Protein AF-A0A9Q1F924-F1 (afdb_monomer)

pLDDT: mean 79.44, std 12.9, range [40.09, 92.44]

Radius of gyration: 24.09 Å; Cα contacts (8 Å, |Δi|>4): 81; chains: 1; bounding box: 46×27×61 Å

Foldseek 3Di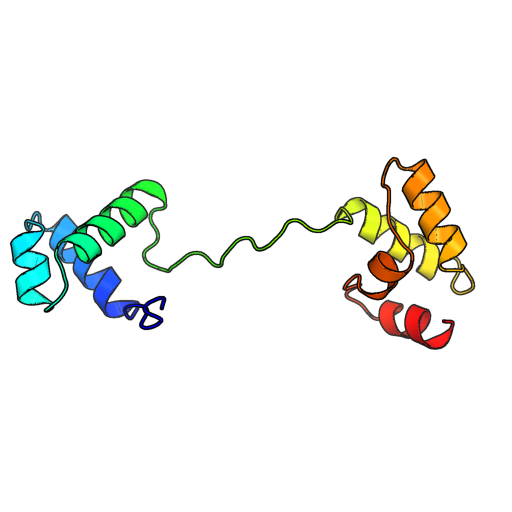:
DDDPDDDDLVLLVVLVVVVVVVDDLVVSCVVSVHDSVVSVVSVVCCVVPVDNDDDPDPDDDQLADPVLLVVVLVCCVVPLLDDLVNSQVVCVVVVRHDDSVSVVPDPNPDPSVCSNVVND

Sequence (120 aa):
MGKTNELSKDVRDKIVDLHKAGMGYKTIGKQLGEKETTVGAIIRKWKKHKMTINRPRSGAPRKISPRGVSMIMRKVKDQPRTTREELVNDLKAAGTTVTKKTIAKGSFTGAISCHIDIIM

Structure (mmCIF, N/CA/C/O backbone):
data_AF-A0A9Q1F924-F1
#
_entry.id   AF-A0A9Q1F924-F1
#
loop_
_atom_site.group_PDB
_atom_site.id
_atom_site.type_symbol
_atom_site.label_atom_id
_atom_site.label_alt_id
_atom_site.label_comp_id
_atom_site.label_asym_id
_atom_site.label_entity_id
_atom_site.label_seq_id
_atom_site.pdbx_PDB_ins_code
_atom_site.Cartn_x
_atom_site.Cartn_y
_atom_site.Cartn_z
_atom_site.occupancy
_atom_site.B_iso_or_equiv
_atom_site.auth_seq_id
_atom_site.auth_comp_id
_atom_site.auth_asym_id
_atom_site.auth_atom_id
_atom_site.pdbx_PDB_model_num
ATOM 1 N N . MET A 1 1 ? 12.600 0.476 17.502 1.00 40.09 1 MET A N 1
ATOM 2 C CA . MET A 1 1 ? 12.401 -0.986 17.397 1.00 40.09 1 MET A CA 1
ATOM 3 C C . MET A 1 1 ? 10.915 -1.245 17.175 1.00 40.09 1 MET A C 1
ATOM 5 O O . MET A 1 1 ? 10.114 -0.955 18.056 1.00 40.09 1 MET A O 1
ATOM 9 N N . GLY A 1 2 ? 10.518 -1.612 15.955 1.00 52.28 2 GLY A N 1
ATOM 10 C CA . GLY A 1 2 ? 9.107 -1.834 15.625 1.00 52.28 2 GLY A CA 1
ATOM 11 C C . GLY A 1 2 ? 8.631 -3.156 16.216 1.00 52.28 2 GLY A C 1
ATOM 12 O O . GLY A 1 2 ? 9.329 -4.156 16.095 1.00 52.28 2 GLY A O 1
ATOM 13 N N . LYS A 1 3 ? 7.464 -3.172 16.861 1.00 56.88 3 LYS A N 1
ATOM 14 C CA . LYS A 1 3 ? 6.849 -4.425 17.312 1.00 56.88 3 LYS A CA 1
ATOM 15 C C . LYS A 1 3 ? 6.453 -5.239 16.080 1.00 56.88 3 LYS A C 1
ATOM 17 O O . LYS A 1 3 ? 5.615 -4.797 15.300 1.00 56.88 3 LYS A O 1
ATOM 22 N N . THR A 1 4 ? 7.086 -6.391 15.906 1.00 53.22 4 THR A N 1
ATOM 23 C CA . THR A 1 4 ? 6.885 -7.327 14.787 1.00 53.22 4 THR A CA 1
ATOM 24 C C . THR A 1 4 ? 5.760 -8.326 15.031 1.00 53.22 4 THR A C 1
ATOM 26 O O . THR A 1 4 ? 5.411 -9.076 14.126 1.00 53.22 4 THR A O 1
ATOM 29 N N . ASN A 1 5 ? 5.169 -8.331 16.226 1.00 63.47 5 ASN A N 1
ATOM 30 C CA . ASN A 1 5 ? 4.123 -9.285 16.571 1.00 63.47 5 ASN A CA 1
ATOM 31 C C . ASN A 1 5 ? 2.787 -8.752 16.059 1.00 63.47 5 ASN A C 1
ATOM 33 O O . ASN A 1 5 ? 2.075 -8.013 16.741 1.00 63.47 5 ASN A O 1
ATOM 37 N N . GLU A 1 6 ? 2.495 -9.065 14.800 1.00 66.38 6 GLU A N 1
ATOM 38 C CA . GLU A 1 6 ? 1.175 -8.852 14.234 1.00 66.38 6 GLU A CA 1
ATOM 39 C C . GLU A 1 6 ? 0.158 -9.721 14.981 1.00 66.38 6 GLU A C 1
ATOM 41 O O . GLU A 1 6 ? 0.371 -10.915 15.176 1.00 66.38 6 GLU A O 1
ATOM 46 N N . LEU A 1 7 ? -0.968 -9.130 15.389 1.00 71.88 7 LEU A N 1
ATOM 47 C CA . LEU A 1 7 ? -2.068 -9.905 15.960 1.00 71.88 7 LEU A CA 1
ATOM 48 C C . LEU A 1 7 ? -2.604 -10.900 14.937 1.00 71.88 7 LEU A C 1
ATOM 50 O O . LEU A 1 7 ? -2.832 -10.503 13.784 1.00 71.88 7 LEU A O 1
ATOM 54 N N . SER A 1 8 ? -2.853 -12.133 15.397 1.00 79.31 8 SER A N 1
ATOM 55 C CA . SER A 1 8 ? -3.495 -13.189 14.610 1.00 79.31 8 SER A CA 1
ATOM 56 C C . SER A 1 8 ? -4.828 -12.706 1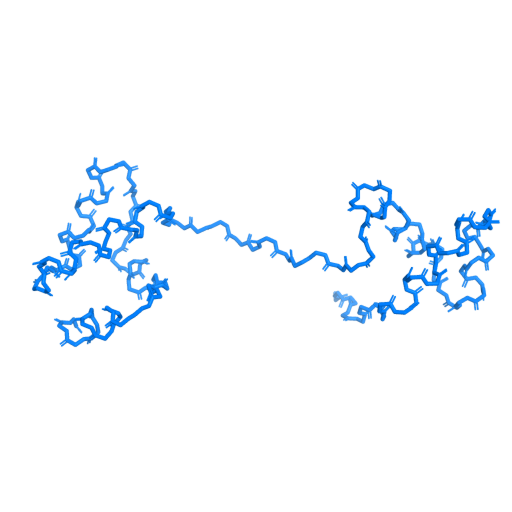4.041 1.00 79.31 8 SER A C 1
ATOM 58 O O . SER A 1 8 ? -5.530 -11.892 14.651 1.00 79.31 8 SER A O 1
ATOM 60 N N . LYS A 1 9 ? -5.179 -13.216 12.858 1.00 83.19 9 LYS A N 1
ATOM 61 C CA . LYS A 1 9 ? -6.429 -12.895 12.165 1.00 83.19 9 LYS A CA 1
ATOM 62 C C . LYS A 1 9 ? -7.646 -13.161 13.058 1.00 83.19 9 LYS A C 1
ATOM 64 O O . LYS A 1 9 ? -8.507 -12.293 13.163 1.00 83.19 9 LYS A O 1
ATOM 69 N N . ASP A 1 10 ? -7.633 -14.270 13.795 1.00 84.31 10 ASP A N 1
ATOM 70 C CA . ASP A 1 10 ? -8.753 -14.693 14.645 1.00 84.31 10 ASP A CA 1
ATOM 71 C C . ASP A 1 10 ? -9.047 -13.693 15.768 1.00 84.31 10 ASP A C 1
ATOM 73 O O . ASP A 1 10 ? -10.201 -13.431 16.100 1.00 84.31 10 ASP A O 1
ATOM 77 N N . VAL A 1 11 ? -8.004 -13.083 16.343 1.00 86.56 11 VAL A N 1
ATOM 78 C CA . VAL A 1 11 ? -8.160 -12.051 17.381 1.00 86.56 11 VAL A CA 1
ATOM 79 C C . VAL A 1 11 ? -8.798 -10.794 16.788 1.00 86.56 11 VAL A C 1
ATOM 81 O O . VAL A 1 11 ? -9.638 -10.163 17.426 1.00 86.56 11 VAL A O 1
ATOM 84 N N . ARG A 1 12 ? -8.451 -10.433 15.548 1.00 87.62 12 ARG A N 1
ATOM 85 C CA . ARG A 1 12 ? -9.006 -9.249 14.874 1.00 87.62 12 ARG A CA 1
ATOM 86 C C . ARG A 1 12 ? -10.463 -9.436 14.478 1.00 87.62 12 ARG A C 1
ATOM 88 O O . ARG A 1 12 ? -11.237 -8.494 14.626 1.00 87.62 12 ARG A O 1
ATOM 95 N N . ASP A 1 13 ? -10.818 -10.621 13.993 1.00 89.94 13 ASP A N 1
ATOM 96 C CA . ASP A 1 13 ? -12.198 -10.954 13.633 1.00 89.94 13 ASP A CA 1
ATOM 97 C C . ASP A 1 13 ? -13.089 -10.920 14.887 1.00 89.94 13 ASP A C 1
ATOM 99 O O . ASP A 1 13 ? -14.094 -10.209 14.899 1.00 89.94 13 ASP A O 1
ATOM 103 N N . LYS A 1 14 ? -12.626 -11.503 16.007 1.00 90.56 14 LYS A N 1
ATOM 104 C CA . LYS A 1 14 ? -13.300 -11.381 17.314 1.00 90.56 14 LYS A CA 1
ATOM 105 C C . LYS A 1 14 ? -13.495 -9.922 17.742 1.00 90.56 14 LYS A C 1
ATOM 107 O O . LYS A 1 14 ? -14.591 -9.557 18.151 1.00 90.56 14 LYS A O 1
ATOM 112 N N . ILE A 1 15 ? -12.482 -9.057 17.615 1.00 90.94 15 ILE A N 1
ATOM 113 C CA . ILE A 1 15 ? -12.615 -7.618 17.937 1.00 90.94 15 ILE A CA 1
ATOM 114 C C . ILE A 1 15 ? -13.737 -6.961 17.126 1.00 90.94 15 ILE A C 1
ATOM 116 O O . ILE A 1 15 ? -14.492 -6.147 17.660 1.00 90.94 15 ILE A O 1
ATOM 120 N N . VAL A 1 16 ? -13.842 -7.291 15.838 1.00 90.00 16 VAL A N 1
ATOM 121 C CA . VAL A 1 16 ? -14.875 -6.733 14.962 1.00 90.00 16 VAL A CA 1
ATOM 122 C C . VAL A 1 16 ? -16.262 -7.227 15.361 1.00 90.00 16 VAL A C 1
ATOM 124 O O . VAL A 1 16 ? -17.188 -6.420 15.398 1.00 90.00 16 VAL A O 1
ATOM 127 N N . ASP A 1 17 ? -16.417 -8.501 15.709 1.00 92.00 17 ASP A N 1
ATOM 128 C CA . ASP A 1 17 ? -17.717 -9.055 16.102 1.00 92.00 17 ASP A CA 1
ATOM 129 C C . ASP A 1 17 ? -18.197 -8.518 17.455 1.00 92.00 17 ASP A C 1
ATOM 131 O O . ASP A 1 17 ? -19.349 -8.103 17.581 1.00 92.00 17 ASP A O 1
ATOM 135 N N . LEU A 1 18 ? -17.296 -8.386 18.432 1.00 92.44 18 LEU A N 1
ATOM 136 C CA . LEU A 1 18 ? -17.597 -7.739 19.713 1.00 92.44 18 LEU A CA 1
ATOM 137 C C . LEU A 1 18 ? -17.9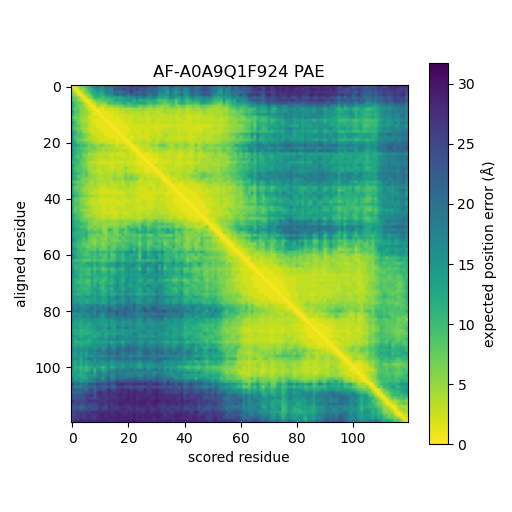60 -6.253 19.536 1.00 92.44 18 LEU A C 1
ATOM 139 O O . LEU A 1 18 ? -18.817 -5.728 20.248 1.00 92.44 18 LEU A O 1
ATOM 143 N N . HIS A 1 19 ? -17.351 -5.569 18.562 1.00 90.69 19 HIS A N 1
ATOM 144 C CA . HIS A 1 19 ? -17.716 -4.192 18.232 1.00 90.69 19 HIS A CA 1
ATOM 145 C C . HIS A 1 19 ? -19.087 -4.094 17.546 1.00 90.69 19 HIS A C 1
ATOM 147 O O . HIS A 1 19 ? -19.841 -3.169 17.843 1.00 90.69 19 HIS A O 1
ATOM 153 N N . LYS A 1 20 ? -19.441 -5.042 16.664 1.00 90.88 20 LYS A N 1
ATOM 154 C CA . LYS A 1 20 ? -20.793 -5.128 16.076 1.00 90.88 20 LYS A CA 1
ATOM 155 C C . LYS A 1 20 ? -21.859 -5.378 17.144 1.00 90.88 20 LYS A C 1
ATOM 157 O O . LYS A 1 20 ? -22.950 -4.837 17.028 1.00 90.88 20 LYS A O 1
ATOM 162 N N . ALA A 1 21 ? -21.522 -6.131 18.193 1.00 92.00 21 ALA A N 1
ATOM 163 C CA . ALA A 1 21 ? -22.370 -6.335 19.368 1.00 92.00 21 ALA A CA 1
ATOM 164 C C . ALA A 1 21 ? -22.503 -5.085 20.269 1.00 92.00 21 ALA A C 1
ATOM 166 O O . ALA A 1 21 ? -23.172 -5.139 21.296 1.00 92.00 21 ALA A O 1
ATOM 167 N N . GLY A 1 22 ? -21.872 -3.958 19.912 1.00 90.75 22 GLY A N 1
ATOM 168 C CA . GLY A 1 22 ? -22.006 -2.686 20.625 1.00 90.75 22 GLY A CA 1
ATOM 169 C C . GLY A 1 22 ? -21.100 -2.533 21.847 1.00 90.75 22 GLY A C 1
ATOM 170 O O . GLY A 1 22 ? -21.256 -1.575 22.603 1.00 90.75 22 GLY A O 1
ATOM 171 N N . MET A 1 23 ? -20.130 -3.429 22.056 1.00 89.38 23 MET A N 1
ATOM 172 C CA . MET A 1 23 ? -19.221 -3.310 23.196 1.00 89.38 23 MET A CA 1
ATOM 173 C C . MET A 1 23 ? -18.206 -2.173 23.025 1.00 89.38 23 MET A C 1
ATOM 175 O O . MET A 1 23 ? -17.684 -1.908 21.937 1.00 89.38 23 MET A O 1
ATOM 179 N N . GLY A 1 24 ? -17.913 -1.499 24.139 1.00 90.25 24 GLY A N 1
ATOM 180 C CA . GLY A 1 24 ? -16.946 -0.404 24.200 1.00 90.25 24 GLY A CA 1
ATOM 181 C C . GLY A 1 24 ? -15.491 -0.870 24.067 1.00 90.25 24 GLY A C 1
ATOM 182 O O . GLY A 1 24 ? -15.145 -2.006 24.394 1.00 90.25 24 GLY A O 1
ATOM 183 N N . TYR A 1 25 ? -14.605 0.035 23.635 1.00 91.88 25 TYR A N 1
ATOM 184 C CA . TYR A 1 25 ? -13.195 -0.282 23.358 1.00 91.88 25 TYR A CA 1
ATOM 185 C C . TYR A 1 25 ? -12.434 -0.828 24.578 1.00 91.88 25 TYR A C 1
ATOM 187 O O . TYR A 1 25 ? -11.661 -1.777 24.441 1.00 91.88 25 TYR A O 1
ATOM 195 N N . LYS A 1 26 ? -12.687 -0.277 25.774 1.00 90.62 26 LYS A N 1
ATOM 196 C CA . LYS A 1 26 ? -12.073 -0.729 27.036 1.00 90.62 26 LYS A CA 1
ATOM 197 C C . LYS A 1 26 ? -12.457 -2.162 27.394 1.00 90.62 26 LYS A C 1
ATOM 199 O O . LYS A 1 26 ? -11.599 -2.945 27.793 1.00 90.62 26 LYS A O 1
ATOM 204 N N . THR A 1 27 ? -13.731 -2.508 27.223 1.00 90.69 27 THR A N 1
ATOM 205 C CA . THR A 1 27 ? -14.265 -3.839 27.536 1.00 90.69 27 THR A CA 1
ATOM 206 C C . THR A 1 27 ? -13.660 -4.895 26.617 1.00 90.69 27 THR A C 1
ATOM 208 O O . THR A 1 27 ? -13.171 -5.915 27.095 1.00 90.69 27 THR A O 1
ATOM 211 N N . ILE A 1 28 ? -13.595 -4.602 25.314 1.00 92.06 28 ILE A N 1
ATOM 212 C CA . ILE A 1 28 ? -12.984 -5.483 24.309 1.00 92.06 28 ILE A CA 1
ATOM 213 C C . ILE A 1 28 ? -11.491 -5.689 24.598 1.00 92.06 28 ILE A C 1
ATOM 215 O O . ILE A 1 28 ? -11.005 -6.819 24.565 1.00 92.06 28 ILE A O 1
ATOM 219 N N . GLY A 1 29 ? -10.768 -4.610 24.921 1.00 88.19 29 GLY A N 1
ATOM 220 C CA . GLY A 1 29 ? -9.352 -4.687 25.284 1.00 88.19 29 GLY A CA 1
ATOM 221 C C . GLY A 1 29 ? -9.114 -5.563 26.515 1.00 88.19 29 GLY A C 1
ATOM 222 O O . GLY A 1 29 ? -8.268 -6.450 26.481 1.00 88.19 29 GLY A O 1
ATOM 223 N N . LYS A 1 30 ? -9.915 -5.388 27.576 1.00 91.12 30 LYS A N 1
ATOM 224 C CA . LYS A 1 30 ? -9.809 -6.195 28.802 1.00 91.12 30 LYS A CA 1
ATOM 225 C C . LYS A 1 30 ? -10.116 -7.676 28.556 1.00 91.12 30 LYS A C 1
ATOM 227 O O . LYS A 1 30 ? -9.413 -8.524 29.091 1.00 91.12 30 LYS A O 1
ATOM 232 N N . GLN A 1 31 ? -11.129 -7.982 27.745 1.00 88.44 31 GLN A N 1
ATOM 233 C CA . GLN A 1 31 ? -11.527 -9.360 27.437 1.00 88.44 31 GLN A CA 1
ATOM 234 C C . GLN A 1 31 ? -10.467 -10.112 26.621 1.00 88.44 31 GLN A C 1
ATOM 236 O O . GLN A 1 31 ? -10.268 -11.304 26.826 1.00 88.44 31 GLN A O 1
ATOM 241 N N . LEU A 1 32 ? -9.796 -9.423 25.696 1.00 86.56 32 LEU A N 1
ATOM 242 C CA . LEU A 1 32 ? -8.799 -10.026 24.807 1.00 86.56 32 LEU A CA 1
ATOM 243 C C . LEU A 1 32 ? -7.353 -9.846 25.292 1.00 86.56 32 LEU A C 1
ATOM 245 O O . LEU A 1 32 ? -6.439 -10.352 24.652 1.00 86.56 32 LEU A O 1
ATOM 249 N N . GLY A 1 33 ? -7.134 -9.121 26.393 1.00 86.50 33 GLY A N 1
ATOM 250 C CA . GLY A 1 33 ? -5.795 -8.765 26.875 1.00 86.50 33 GLY A CA 1
ATOM 251 C C . GLY A 1 33 ? -5.056 -7.769 25.971 1.00 86.50 33 GLY A C 1
ATOM 252 O O . GLY A 1 33 ? -3.846 -7.587 26.103 1.00 86.50 33 GLY A O 1
ATOM 253 N N . GLU A 1 34 ? -5.769 -7.111 25.056 1.00 85.12 34 GLU A N 1
ATOM 254 C CA . GLU A 1 34 ? -5.200 -6.200 24.069 1.00 85.12 34 GLU A CA 1
ATOM 255 C C . GLU A 1 34 ? -5.275 -4.741 24.512 1.00 85.12 34 GLU A C 1
ATOM 257 O O . GLU A 1 34 ? -6.196 -4.298 25.202 1.00 85.12 34 GLU A O 1
ATOM 262 N N . LYS A 1 35 ? -4.308 -3.943 24.054 1.00 87.81 35 LYS A N 1
ATOM 263 C CA . LYS A 1 35 ? -4.306 -2.504 24.339 1.00 87.81 35 LYS A CA 1
ATOM 264 C C . LYS A 1 35 ? -5.486 -1.821 23.645 1.00 87.81 35 LYS A C 1
ATOM 266 O O . LYS A 1 35 ? -5.730 -2.043 22.459 1.00 87.81 35 LYS A O 1
ATOM 271 N N . GLU A 1 36 ? -6.146 -0.901 24.349 1.00 88.38 36 GLU A N 1
ATOM 272 C CA . GLU A 1 36 ? -7.276 -0.117 23.820 1.00 88.38 36 GLU A CA 1
ATOM 273 C C . GLU A 1 36 ? -6.918 0.618 22.512 1.00 8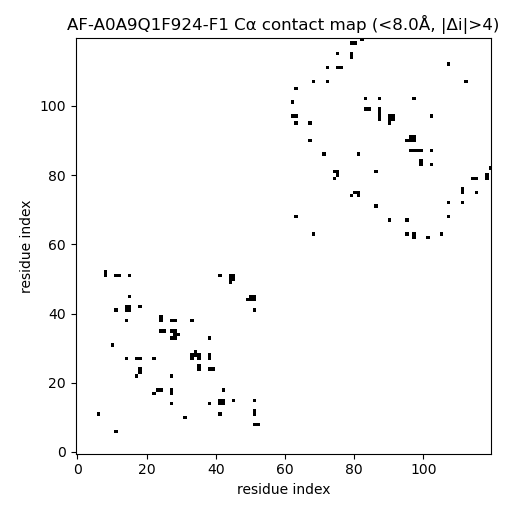8.38 36 GLU A C 1
ATOM 275 O O . GLU A 1 36 ? -7.713 0.671 21.573 1.00 88.38 36 GLU A O 1
ATOM 280 N N . THR A 1 37 ? -5.679 1.110 22.394 1.00 88.38 37 THR A N 1
ATOM 281 C CA . THR A 1 37 ? -5.171 1.759 21.173 1.00 88.38 37 THR A CA 1
ATOM 282 C C . THR A 1 37 ? -5.131 0.811 19.971 1.00 88.38 37 THR A C 1
ATOM 284 O O . THR A 1 37 ? -5.413 1.230 18.846 1.00 88.38 37 THR A O 1
ATOM 287 N N . THR A 1 38 ? -4.831 -0.469 20.199 1.00 88.69 38 THR A N 1
ATOM 288 C CA . THR A 1 38 ? -4.804 -1.515 19.170 1.00 88.69 38 THR A CA 1
ATOM 289 C C . THR A 1 38 ? -6.215 -1.858 18.703 1.00 88.69 38 THR A C 1
ATOM 291 O O . THR A 1 38 ? -6.469 -1.887 17.497 1.00 88.69 38 THR A O 1
ATOM 294 N N . VAL A 1 39 ? -7.150 -2.031 19.645 1.00 89.62 39 VAL A N 1
ATOM 295 C CA . VAL A 1 39 ? -8.580 -2.252 19.365 1.00 89.62 39 VAL A CA 1
ATOM 296 C C . VAL A 1 39 ? -9.136 -1.104 18.517 1.00 89.62 39 VAL A C 1
ATOM 298 O O . VAL A 1 39 ? -9.717 -1.329 17.453 1.00 89.62 39 VAL A O 1
ATOM 301 N N . GLY A 1 40 ? -8.867 0.142 18.921 1.00 90.50 40 GLY A N 1
ATOM 302 C CA . GLY A 1 40 ? -9.272 1.329 18.170 1.00 90.50 40 GLY A CA 1
ATOM 303 C C . GLY A 1 40 ? -8.666 1.390 16.762 1.00 90.50 40 GLY A C 1
ATOM 304 O O . GLY A 1 40 ? -9.364 1.718 15.800 1.00 90.50 40 GLY A O 1
ATOM 305 N N . ALA A 1 41 ? -7.387 1.039 16.601 1.00 90.00 41 ALA A N 1
ATOM 306 C CA . ALA A 1 41 ? -6.730 1.007 15.294 1.00 90.00 41 ALA A CA 1
ATOM 307 C C . ALA A 1 41 ? -7.342 -0.044 14.351 1.00 90.00 41 ALA A C 1
ATOM 309 O O . ALA A 1 41 ? -7.535 0.239 13.165 1.00 90.00 41 ALA A O 1
ATOM 310 N N . ILE A 1 42 ? -7.678 -1.231 14.866 1.00 90.25 42 ILE A N 1
ATOM 311 C CA . ILE A 1 42 ? -8.332 -2.302 14.099 1.00 90.25 42 ILE A CA 1
ATOM 312 C C . ILE A 1 42 ? -9.713 -1.848 13.629 1.00 90.25 42 ILE A C 1
ATOM 314 O O . ILE A 1 42 ? -10.014 -1.938 12.440 1.00 90.25 42 ILE A O 1
ATOM 318 N N . ILE A 1 43 ? -10.521 -1.276 14.522 1.00 91.12 43 ILE A N 1
ATOM 319 C CA . ILE A 1 43 ? -11.879 -0.824 14.193 1.00 91.12 43 ILE A CA 1
ATOM 320 C C . ILE A 1 43 ? -11.853 0.321 13.173 1.00 91.12 43 ILE A C 1
ATOM 322 O O . ILE A 1 43 ? -12.635 0.317 12.223 1.00 91.12 43 ILE A O 1
ATOM 326 N N . ARG A 1 44 ? -10.920 1.275 13.296 1.00 90.94 44 ARG A N 1
ATOM 327 C CA . ARG A 1 44 ? -10.727 2.339 12.292 1.00 90.94 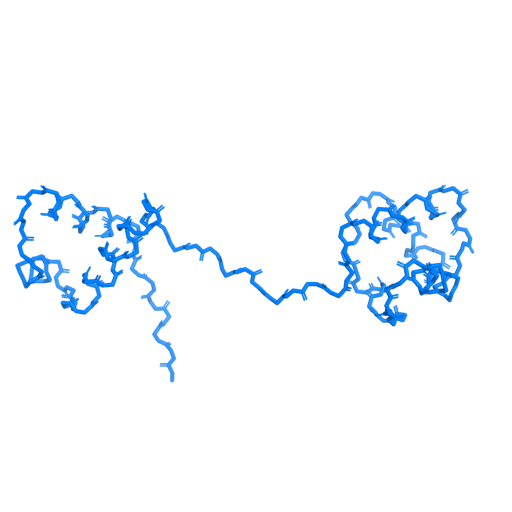44 ARG A CA 1
ATOM 328 C C . ARG A 1 44 ? -10.368 1.768 10.916 1.00 90.94 44 ARG A C 1
ATOM 330 O O . ARG A 1 44 ? -10.939 2.195 9.913 1.00 90.94 44 ARG A O 1
ATOM 337 N N . LYS A 1 45 ? -9.461 0.783 10.858 1.00 89.31 45 LYS A N 1
ATOM 338 C CA . LYS A 1 45 ? -9.110 0.084 9.607 1.00 89.31 45 LYS A CA 1
ATOM 339 C C . LYS A 1 45 ? -10.309 -0.660 9.021 1.00 89.31 45 LYS A C 1
ATOM 341 O O . LYS A 1 45 ? -10.556 -0.535 7.824 1.00 89.31 45 LYS A O 1
ATOM 346 N N . TRP A 1 46 ? -11.075 -1.363 9.854 1.00 90.50 46 TRP A N 1
ATOM 347 C CA . TRP A 1 46 ? -12.282 -2.069 9.429 1.00 90.50 46 TRP A CA 1
ATOM 348 C C . TRP A 1 46 ? -13.348 -1.107 8.890 1.00 90.50 46 TRP A C 1
ATOM 350 O O . TRP A 1 46 ? -13.900 -1.350 7.822 1.00 90.50 46 TRP A O 1
ATOM 360 N N . LYS A 1 47 ? -13.591 0.037 9.543 1.00 89.25 47 LYS A N 1
ATOM 361 C CA . LYS A 1 47 ? -14.532 1.050 9.034 1.00 89.25 47 LYS A CA 1
ATOM 362 C C . LYS A 1 47 ? -14.126 1.580 7.654 1.00 89.25 47 LYS A C 1
ATOM 364 O O . LYS A 1 47 ? -14.995 1.737 6.803 1.00 89.25 47 LYS A O 1
ATOM 369 N N . LYS A 1 48 ? -12.825 1.804 7.425 1.00 89.94 48 LYS A N 1
ATOM 370 C CA . LYS A 1 48 ? -12.289 2.353 6.167 1.00 89.94 48 LYS A CA 1
ATOM 371 C C . LYS A 1 48 ? -12.218 1.336 5.025 1.00 89.94 48 LYS A C 1
ATOM 373 O O . LYS A 1 48 ? -12.533 1.674 3.892 1.00 89.94 48 LYS A O 1
ATOM 378 N N . HIS A 1 49 ? -11.748 0.123 5.305 1.00 83.38 49 HIS A N 1
ATOM 379 C CA . HIS A 1 49 ? -11.395 -0.861 4.277 1.00 83.38 49 HIS A CA 1
ATOM 380 C C . HIS A 1 49 ? -12.271 -2.117 4.292 1.00 83.38 49 HIS A C 1
ATOM 382 O O . HIS A 1 49 ? -12.146 -2.928 3.386 1.00 83.38 49 HIS A O 1
ATOM 388 N N . LYS A 1 50 ? -13.121 -2.304 5.312 1.00 82.31 50 LYS A N 1
ATOM 389 C CA . LYS A 1 50 ? -13.981 -3.488 5.524 1.00 82.31 50 LYS A CA 1
ATOM 390 C C . LYS A 1 50 ? -13.232 -4.826 5.589 1.00 82.31 50 LYS A C 1
ATOM 392 O O . LYS A 1 50 ? -13.852 -5.880 5.542 1.00 82.31 50 LYS A O 1
ATOM 397 N N . MET A 1 51 ? -11.912 -4.789 5.765 1.00 78.06 51 MET A N 1
ATOM 398 C CA . MET A 1 51 ? -11.049 -5.962 5.890 1.00 78.06 51 MET A CA 1
ATOM 399 C C . MET A 1 51 ? -10.373 -5.985 7.263 1.00 78.06 51 MET A C 1
ATOM 401 O O . MET A 1 51 ? -9.955 -4.945 7.777 1.00 78.06 51 MET A O 1
ATOM 405 N N . THR A 1 52 ? -10.236 -7.178 7.836 1.00 74.62 52 THR A N 1
ATOM 406 C CA . THR A 1 52 ? -9.529 -7.447 9.103 1.00 74.62 52 THR A CA 1
ATOM 407 C C . THR A 1 52 ? -8.065 -7.839 8.906 1.00 74.62 52 THR A C 1
ATOM 409 O O . THR A 1 52 ? -7.228 -7.635 9.795 1.00 74.62 52 THR A O 1
ATOM 412 N N . ILE A 1 53 ? -7.713 -8.334 7.716 1.00 76.56 53 ILE A N 1
ATOM 413 C CA . ILE A 1 53 ? -6.324 -8.635 7.359 1.00 76.56 53 ILE A CA 1
ATOM 414 C C . ILE A 1 53 ? -5.513 -7.353 7.141 1.00 76.56 53 ILE A C 1
ATOM 416 O O . ILE A 1 53 ? -6.028 -6.335 6.672 1.00 76.56 53 ILE A O 1
ATOM 420 N N . ASN A 1 54 ? -4.224 -7.386 7.496 1.00 75.81 54 ASN A N 1
ATOM 421 C CA . ASN A 1 54 ? -3.335 -6.269 7.183 1.00 75.81 54 ASN A CA 1
ATOM 422 C C . ASN A 1 54 ? -3.111 -6.253 5.668 1.00 75.81 54 ASN A C 1
ATOM 424 O O . ASN A 1 54 ? -2.734 -7.272 5.094 1.00 75.81 54 ASN A O 1
ATOM 428 N N . ARG A 1 55 ? -3.341 -5.112 5.013 1.00 75.25 55 ARG A N 1
ATOM 429 C CA . ARG A 1 55 ? -3.052 -5.004 3.581 1.00 75.25 55 ARG A CA 1
ATOM 430 C C . ARG A 1 55 ? -1.540 -5.161 3.388 1.00 75.25 55 ARG A C 1
ATOM 432 O O . ARG A 1 55 ? -0.788 -4.511 4.126 1.00 75.25 55 ARG A O 1
ATOM 439 N N . PRO A 1 56 ? -1.083 -5.959 2.407 1.00 78.50 56 PRO A N 1
ATOM 440 C CA . PRO A 1 56 ? 0.323 -5.943 2.044 1.00 78.50 56 PRO A CA 1
ATOM 441 C C . PRO A 1 56 ? 0.730 -4.503 1.734 1.00 78.50 56 PRO A C 1
ATOM 443 O O . PRO A 1 56 ? -0.040 -3.718 1.163 1.00 78.50 56 PRO A O 1
ATOM 446 N N . ARG A 1 57 ? 1.936 -4.124 2.157 1.00 79.38 57 ARG A N 1
ATOM 447 C CA . ARG A 1 57 ? 2.464 -2.801 1.824 1.00 79.38 57 ARG A CA 1
ATOM 448 C C . ARG A 1 57 ? 2.504 -2.692 0.301 1.00 79.38 57 ARG A C 1
ATOM 450 O O . ARG A 1 57 ? 2.959 -3.619 -0.358 1.00 79.38 57 ARG A O 1
ATOM 457 N N . SER A 1 58 ? 2.071 -1.557 -0.248 1.00 78.56 58 SER A N 1
ATOM 458 C CA . SER A 1 58 ? 2.120 -1.322 -1.700 1.00 78.56 58 SER A CA 1
ATOM 459 C C . SER A 1 58 ? 3.548 -1.405 -2.267 1.00 78.56 58 SER A C 1
ATOM 461 O O . SER A 1 58 ? 3.714 -1.554 -3.472 1.00 78.56 58 SER A O 1
ATOM 463 N N . GLY A 1 59 ? 4.567 -1.323 -1.403 1.00 85.50 59 GLY A N 1
ATOM 464 C CA . GLY A 1 59 ? 5.970 -1.277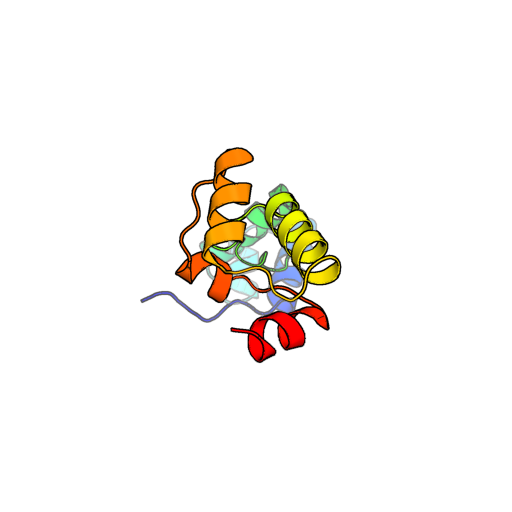 -1.797 1.00 85.50 59 GLY A CA 1
ATOM 465 C C . GLY A 1 59 ? 6.348 0.074 -2.402 1.00 85.50 59 GLY A C 1
ATOM 466 O O . GLY A 1 59 ? 5.528 0.990 -2.486 1.00 85.50 59 GLY A O 1
ATOM 467 N N . ALA A 1 60 ? 7.612 0.201 -2.800 1.00 83.88 60 ALA A N 1
ATOM 468 C CA . ALA A 1 60 ? 8.068 1.360 -3.553 1.00 83.88 60 ALA A CA 1
ATOM 469 C C . ALA A 1 60 ? 7.546 1.284 -5.001 1.00 83.88 60 ALA A C 1
ATOM 471 O O . ALA A 1 60 ? 7.540 0.194 -5.587 1.00 83.88 60 ALA A O 1
ATOM 472 N N . PRO A 1 61 ? 7.132 2.413 -5.602 1.00 83.31 61 PRO A N 1
ATOM 473 C CA . PRO A 1 61 ? 6.734 2.437 -7.001 1.00 83.31 61 PRO A CA 1
ATOM 474 C C . PRO A 1 61 ? 7.890 1.990 -7.904 1.00 83.31 61 PRO A C 1
ATOM 476 O O . PRO A 1 61 ? 9.058 2.324 -7.685 1.00 83.31 61 PRO A O 1
ATOM 479 N N . ARG A 1 62 ? 7.558 1.201 -8.929 1.00 83.38 62 ARG A N 1
ATOM 480 C CA . ARG A 1 62 ? 8.531 0.689 -9.899 1.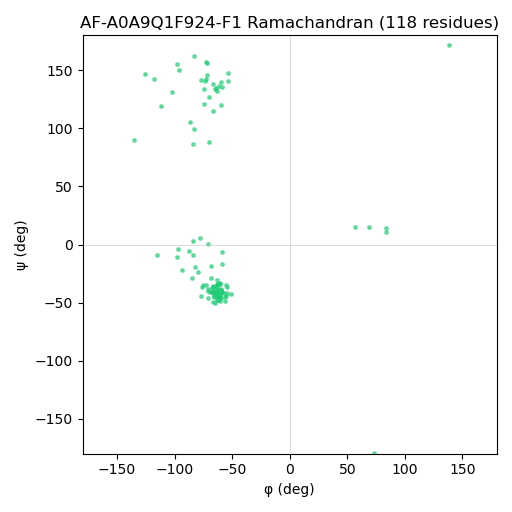00 83.38 62 ARG A CA 1
ATOM 481 C C . ARG A 1 62 ? 8.913 1.793 -10.885 1.00 83.38 62 ARG A C 1
ATOM 483 O O . ARG A 1 62 ? 8.060 2.554 -11.325 1.00 83.38 62 ARG A O 1
ATOM 490 N N . LYS A 1 63 ? 10.194 1.839 -11.266 1.00 83.31 63 LYS A N 1
ATOM 491 C CA . LYS A 1 63 ? 10.714 2.815 -12.242 1.00 83.31 63 LYS A CA 1
ATOM 492 C C . LYS A 1 63 ? 10.200 2.584 -13.668 1.00 83.31 63 LYS A C 1
ATOM 494 O O . LYS A 1 63 ? 10.108 3.534 -14.433 1.00 83.31 63 LYS A O 1
ATOM 499 N N . ILE A 1 64 ? 9.892 1.336 -14.027 1.00 82.94 64 ILE A N 1
ATOM 500 C CA . ILE A 1 64 ? 9.351 0.969 -15.342 1.00 82.94 64 ILE A CA 1
ATOM 501 C C . ILE A 1 64 ? 7.847 0.738 -15.190 1.00 82.94 64 ILE A C 1
ATOM 503 O O . ILE A 1 64 ? 7.414 0.015 -14.289 1.00 82.94 64 ILE A O 1
ATOM 507 N N . SER A 1 65 ? 7.057 1.347 -16.072 1.00 82.81 65 SER A N 1
ATOM 508 C CA . SER A 1 65 ? 5.611 1.136 -16.122 1.00 82.81 65 SER A CA 1
ATOM 509 C C . SER A 1 65 ? 5.269 -0.251 -16.695 1.00 82.81 65 SER A C 1
ATOM 511 O O . SER A 1 65 ? 6.054 -0.804 -17.470 1.00 82.81 65 SER A O 1
ATOM 513 N N . PRO A 1 66 ? 4.082 -0.813 -16.403 1.00 83.69 66 PRO A N 1
ATOM 514 C CA . PRO A 1 66 ? 3.638 -2.070 -17.017 1.00 83.69 66 PRO A CA 1
ATOM 515 C C . PRO A 1 66 ? 3.650 -2.028 -18.554 1.00 83.69 66 PRO A C 1
ATOM 517 O O . PRO A 1 66 ? 4.014 -3.004 -19.205 1.00 83.69 66 PRO A O 1
ATOM 520 N N . ARG A 1 67 ? 3.336 -0.864 -19.141 1.00 84.31 67 ARG A N 1
ATOM 521 C CA . ARG A 1 67 ? 3.418 -0.632 -20.590 1.00 84.31 67 ARG A CA 1
ATOM 522 C C . ARG A 1 67 ? 4.859 -0.695 -21.101 1.00 84.31 67 ARG A C 1
ATOM 524 O O . ARG A 1 67 ? 5.104 -1.340 -22.113 1.00 84.31 67 ARG A O 1
ATOM 531 N N . GLY A 1 68 ? 5.805 -0.074 -20.391 1.00 84.56 68 GLY A N 1
ATOM 532 C CA . GLY A 1 68 ? 7.233 -0.151 -20.719 1.00 84.56 68 GLY A CA 1
ATOM 533 C C . GLY A 1 68 ? 7.751 -1.588 -20.687 1.00 84.56 68 GLY A C 1
ATOM 534 O O . GLY A 1 68 ? 8.437 -2.017 -21.607 1.00 84.56 68 GLY A O 1
ATOM 535 N N . VAL A 1 69 ? 7.335 -2.366 -19.683 1.00 84.56 69 VAL A N 1
ATOM 536 C CA . VAL A 1 69 ? 7.644 -3.801 -19.593 1.00 84.56 69 VAL A CA 1
ATOM 537 C C . VAL A 1 69 ? 7.088 -4.571 -20.797 1.00 84.56 69 VAL A C 1
ATOM 539 O O . VAL A 1 69 ? 7.815 -5.349 -21.406 1.00 84.56 69 VAL A O 1
ATOM 542 N N . SER A 1 70 ? 5.833 -4.327 -21.181 1.00 85.62 70 SER A N 1
ATOM 543 C CA . SER A 1 70 ? 5.209 -4.991 -22.335 1.00 85.62 70 SER A CA 1
ATOM 544 C C . SER A 1 70 ? 5.910 -4.665 -23.662 1.00 85.62 70 SER A C 1
ATOM 546 O O . SER A 1 70 ? 6.112 -5.563 -24.480 1.00 85.62 70 SER A O 1
ATOM 548 N N . MET A 1 71 ? 6.353 -3.417 -23.862 1.00 85.31 71 MET A N 1
ATOM 549 C CA . MET A 1 71 ? 7.126 -3.039 -25.054 1.00 85.31 71 MET A CA 1
ATOM 550 C C . MET A 1 71 ? 8.466 -3.773 -25.135 1.00 85.31 71 MET A C 1
ATOM 552 O O . MET A 1 71 ? 8.812 -4.272 -26.203 1.00 85.31 71 MET A O 1
ATOM 556 N N . ILE A 1 72 ? 9.183 -3.881 -24.010 1.00 85.75 72 ILE A N 1
ATOM 557 C CA . ILE A 1 72 ? 10.448 -4.627 -23.934 1.00 85.75 72 ILE A CA 1
ATOM 558 C C . ILE A 1 72 ? 10.210 -6.096 -24.292 1.00 85.75 72 ILE A C 1
ATOM 560 O O . ILE A 1 72 ? 10.906 -6.636 -25.146 1.00 85.75 72 ILE A O 1
ATOM 564 N N . MET A 1 73 ? 9.193 -6.726 -23.693 1.00 84.19 73 MET A N 1
ATOM 565 C CA . MET A 1 73 ? 8.868 -8.130 -23.969 1.00 84.19 73 MET A CA 1
ATOM 566 C C . MET A 1 73 ? 8.557 -8.374 -25.450 1.00 84.19 73 MET A C 1
ATOM 568 O O . MET A 1 73 ? 9.007 -9.373 -26.004 1.00 84.19 73 MET A O 1
ATOM 572 N N . ARG A 1 74 ? 7.818 -7.464 -26.099 1.00 85.81 74 ARG A N 1
ATOM 573 C CA . ARG A 1 74 ? 7.521 -7.564 -27.534 1.00 85.81 74 ARG A CA 1
ATOM 574 C C . ARG A 1 74 ? 8.791 -7.447 -28.376 1.00 85.81 74 ARG A C 1
ATOM 576 O O . ARG A 1 74 ? 9.047 -8.317 -29.195 1.00 85.81 74 ARG A O 1
ATOM 583 N N . LYS A 1 75 ? 9.615 -6.424 -28.127 1.00 83.44 75 LYS A N 1
ATOM 584 C CA . LYS A 1 75 ? 10.822 -6.173 -28.926 1.00 83.44 75 LYS A CA 1
ATOM 585 C C . LYS A 1 75 ? 11.837 -7.313 -28.821 1.00 83.44 75 LYS A C 1
ATOM 587 O O . LYS A 1 75 ? 12.374 -7.728 -29.837 1.00 83.44 75 LYS A O 1
ATOM 592 N N . VAL A 1 76 ? 12.026 -7.876 -27.627 1.00 81.94 76 VAL A N 1
ATOM 593 C CA . VAL A 1 76 ? 12.906 -9.040 -27.426 1.00 81.94 76 VAL A CA 1
ATOM 594 C C . VAL A 1 76 ? 12.358 -10.297 -28.107 1.00 81.94 76 VAL A C 1
ATOM 596 O O . VAL A 1 76 ? 13.131 -11.101 -28.619 1.00 81.94 76 VAL A O 1
ATOM 599 N N . LYS A 1 77 ? 11.032 -10.482 -28.130 1.00 81.88 77 LYS A N 1
ATOM 600 C CA . LYS A 1 77 ? 10.414 -11.612 -28.834 1.00 81.88 77 LYS A CA 1
ATOM 601 C C . LYS A 1 77 ? 10.618 -11.515 -30.348 1.00 81.88 77 LYS A C 1
ATOM 603 O O . LYS A 1 77 ? 10.913 -12.526 -30.976 1.00 81.88 77 LYS A O 1
ATOM 608 N N . ASP A 1 78 ? 10.459 -10.319 -30.909 1.00 84.56 78 ASP A N 1
ATOM 609 C CA . ASP A 1 78 ? 10.577 -10.083 -32.352 1.00 84.56 78 ASP A CA 1
ATOM 610 C C . ASP A 1 78 ? 12.047 -10.073 -32.809 1.00 84.56 78 ASP A C 1
ATOM 612 O O . ASP A 1 78 ? 12.376 -10.547 -33.895 1.00 84.56 78 ASP A O 1
ATOM 616 N N . GLN A 1 79 ? 12.941 -9.534 -31.976 1.00 80.62 79 GLN A N 1
ATOM 617 C CA . GLN A 1 79 ? 14.369 -9.394 -32.246 1.00 80.62 79 GLN A CA 1
ATOM 618 C C . GLN A 1 79 ? 15.181 -9.813 -31.011 1.00 80.62 79 GLN A C 1
ATOM 620 O O . GLN A 1 79 ? 15.521 -8.988 -30.163 1.00 80.62 79 GLN A O 1
ATOM 625 N N . PRO A 1 80 ? 15.558 -11.097 -30.899 1.00 75.88 80 PRO A N 1
ATOM 626 C CA . PRO A 1 80 ? 16.250 -11.587 -29.709 1.00 75.88 80 PRO A CA 1
ATOM 627 C C . PRO A 1 80 ? 17.676 -11.031 -29.563 1.00 75.88 80 PRO A C 1
ATOM 629 O O . PRO A 1 80 ? 18.223 -11.043 -28.469 1.00 75.88 80 PRO A O 1
ATOM 632 N N . ARG A 1 81 ? 18.274 -10.497 -30.640 1.00 77.00 81 ARG A N 1
ATOM 633 C CA . ARG A 1 81 ? 19.622 -9.895 -30.645 1.00 77.00 81 ARG A CA 1
ATOM 634 C C . ARG A 1 81 ? 19.672 -8.423 -30.199 1.00 77.00 81 ARG A C 1
ATOM 636 O O . ARG A 1 81 ? 20.741 -7.825 -30.255 1.00 77.00 81 ARG A O 1
ATOM 643 N N . THR A 1 82 ? 18.549 -7.826 -29.796 1.00 77.25 82 THR A N 1
ATOM 644 C CA . THR A 1 82 ? 18.500 -6.419 -29.362 1.00 77.25 82 THR A CA 1
ATOM 645 C C . THR A 1 82 ? 19.313 -6.195 -28.082 1.00 77.25 82 THR A C 1
ATOM 647 O O . THR A 1 82 ? 19.192 -6.935 -27.105 1.00 77.25 82 THR A O 1
ATOM 650 N N . THR A 1 83 ? 20.119 -5.134 -28.062 1.00 80.50 83 THR A N 1
ATOM 651 C CA . THR A 1 83 ? 20.997 -4.798 -26.928 1.00 80.50 83 THR A CA 1
ATOM 652 C C . THR A 1 83 ? 20.263 -4.026 -25.820 1.00 80.50 83 THR A C 1
ATOM 654 O O . THR A 1 83 ? 19.194 -3.439 -26.022 1.00 80.50 83 THR A O 1
ATOM 657 N N . ARG A 1 84 ? 20.836 -3.977 -24.604 1.00 78.06 84 ARG A N 1
ATOM 658 C CA . ARG A 1 84 ? 20.258 -3.201 -23.480 1.00 78.06 84 ARG A CA 1
ATOM 659 C C . ARG A 1 84 ? 20.198 -1.709 -23.804 1.00 78.06 84 ARG A C 1
ATOM 661 O O . ARG A 1 84 ? 19.303 -1.009 -23.338 1.00 78.06 84 ARG A O 1
ATOM 668 N N . GLU A 1 85 ? 21.174 -1.226 -24.558 1.00 83.31 85 GLU A N 1
ATOM 669 C CA . GLU A 1 85 ? 21.319 0.149 -25.017 1.00 83.31 85 GLU A CA 1
ATOM 670 C C . GLU A 1 85 ? 20.143 0.553 -25.904 1.00 83.31 85 GLU A C 1
ATOM 672 O O . GLU A 1 85 ? 19.524 1.590 -25.665 1.00 83.31 85 GLU A O 1
ATOM 677 N N . GLU A 1 86 ? 19.796 -0.298 -26.868 1.00 84.81 86 GLU A N 1
ATOM 678 C CA . GLU A 1 86 ? 18.666 -0.090 -27.774 1.00 84.81 86 GLU A CA 1
ATOM 679 C C . GLU A 1 86 ? 17.347 -0.015 -27.002 1.00 84.81 86 GLU A C 1
ATOM 681 O O . GLU A 1 86 ? 16.586 0.933 -27.187 1.00 84.81 86 GLU A O 1
ATOM 686 N N . LEU A 1 87 ? 17.129 -0.923 -26.044 1.00 84.94 87 LEU A N 1
ATOM 687 C CA . LEU A 1 87 ? 15.935 -0.905 -25.193 1.00 84.94 87 LEU A CA 1
ATOM 688 C C . LEU A 1 87 ? 15.840 0.367 -24.338 1.00 84.94 87 LEU A C 1
ATOM 690 O O . LEU A 1 87 ? 14.756 0.923 -24.160 1.00 84.94 87 LEU A O 1
ATOM 694 N N . VAL A 1 88 ? 16.965 0.859 -23.804 1.00 87.62 88 VAL A N 1
ATOM 695 C CA . VAL A 1 88 ? 16.991 2.140 -23.077 1.00 87.62 88 VAL A CA 1
ATOM 696 C C . VAL A 1 88 ? 16.608 3.293 -24.006 1.00 87.62 88 VAL A C 1
ATOM 698 O O . VAL A 1 88 ? 15.877 4.188 -23.581 1.00 87.62 88 VAL A O 1
ATOM 701 N N . ASN A 1 89 ? 17.081 3.285 -25.251 1.00 88.56 89 ASN A N 1
ATOM 702 C CA . ASN A 1 89 ? 16.779 4.336 -26.218 1.00 88.56 89 ASN A CA 1
ATOM 703 C C . ASN A 1 89 ? 15.296 4.339 -26.614 1.00 88.56 89 ASN A C 1
ATOM 705 O O . ASN A 1 89 ? 14.686 5.407 -26.626 1.00 88.56 89 ASN A O 1
ATOM 709 N N . ASP A 1 90 ? 14.679 3.173 -26.820 1.00 84.81 90 ASP A N 1
ATOM 710 C CA . ASP A 1 90 ? 13.238 3.093 -27.104 1.00 84.81 90 ASP A CA 1
ATOM 711 C C . ASP A 1 90 ? 12.393 3.590 -25.927 1.00 84.81 90 ASP A C 1
ATOM 713 O O . ASP A 1 90 ? 11.400 4.296 -26.100 1.00 84.81 90 ASP A O 1
ATOM 717 N N . LEU A 1 91 ? 12.788 3.231 -24.702 1.00 85.62 91 LEU A N 1
ATOM 718 C CA . LEU A 1 91 ? 12.095 3.665 -23.492 1.00 85.62 91 LEU A CA 1
ATOM 719 C C . LEU A 1 91 ? 12.218 5.174 -23.291 1.00 85.62 91 LEU A C 1
ATOM 721 O O . LEU A 1 91 ? 11.242 5.803 -22.876 1.00 85.62 91 LEU A O 1
ATOM 725 N N . LYS A 1 92 ? 13.373 5.759 -23.626 1.00 87.56 92 LYS A N 1
ATOM 726 C CA . LYS A 1 92 ? 13.558 7.215 -23.652 1.00 87.56 92 LYS A CA 1
ATOM 727 C C . LYS A 1 92 ? 12.669 7.870 -24.706 1.00 87.56 92 LYS A C 1
ATOM 729 O O . LYS A 1 92 ? 12.025 8.863 -24.389 1.00 87.56 92 LYS A O 1
ATOM 734 N N . ALA A 1 93 ? 12.577 7.297 -25.909 1.00 85.25 93 ALA A N 1
ATOM 735 C CA . ALA A 1 93 ? 11.675 7.780 -26.957 1.00 85.25 93 ALA A CA 1
ATOM 736 C C . ALA A 1 93 ? 10.200 7.719 -26.519 1.00 85.25 93 ALA A C 1
ATOM 738 O O . ALA A 1 93 ? 9.419 8.614 -26.822 1.00 85.25 93 ALA A O 1
ATOM 739 N N . ALA A 1 94 ? 9.832 6.713 -25.722 1.00 81.06 94 ALA A N 1
ATOM 740 C CA . ALA A 1 94 ? 8.514 6.595 -25.102 1.00 81.06 94 ALA A CA 1
ATOM 741 C C . ALA A 1 94 ? 8.308 7.490 -23.857 1.00 81.06 94 ALA A C 1
ATOM 743 O O . ALA A 1 94 ? 7.281 7.372 -23.186 1.00 81.06 94 ALA A O 1
ATOM 744 N N . GLY A 1 95 ? 9.268 8.361 -23.519 1.00 82.62 95 GLY A N 1
ATOM 745 C CA . GLY A 1 95 ? 9.177 9.311 -22.405 1.00 82.62 95 GLY A CA 1
ATOM 746 C C . GLY A 1 95 ? 9.542 8.742 -21.030 1.00 82.62 95 GLY A C 1
ATOM 747 O O . GLY A 1 95 ? 9.252 9.363 -20.010 1.00 82.62 95 GLY A O 1
ATOM 748 N N . THR A 1 96 ? 10.173 7.565 -20.965 1.00 80.94 96 THR A N 1
ATOM 749 C CA . THR A 1 96 ? 10.608 6.939 -19.705 1.00 80.94 96 THR A CA 1
ATOM 750 C C . THR A 1 96 ? 12.129 6.909 -19.571 1.00 80.94 96 THR A C 1
ATOM 752 O O . THR A 1 96 ? 12.838 6.261 -20.339 1.00 80.94 96 THR A O 1
ATOM 755 N N . THR A 1 97 ? 12.653 7.570 -18.538 1.00 83.94 97 THR A N 1
ATOM 756 C CA . THR A 1 97 ? 14.095 7.587 -18.261 1.00 83.94 97 THR A CA 1
ATOM 757 C C . THR A 1 97 ? 14.490 6.386 -17.406 1.00 83.94 97 THR A C 1
ATOM 759 O O . THR A 1 97 ? 14.230 6.339 -16.203 1.00 83.94 97 THR A O 1
ATOM 762 N N . VAL A 1 98 ? 15.143 5.402 -18.026 1.00 82.69 98 VAL A N 1
ATOM 763 C CA . VAL A 1 98 ? 15.538 4.138 -17.388 1.00 82.69 98 VAL A CA 1
ATOM 764 C C . VAL A 1 98 ? 17.040 3.902 -17.575 1.00 82.69 98 VAL A C 1
ATOM 766 O O . VAL A 1 98 ? 17.625 4.291 -18.583 1.00 82.69 98 VAL A O 1
ATOM 769 N N . THR A 1 99 ? 17.694 3.273 -16.594 1.00 84.06 99 THR A N 1
ATOM 770 C CA . THR A 1 99 ? 19.111 2.877 -16.693 1.00 84.06 99 THR A CA 1
ATOM 771 C C . THR A 1 99 ? 19.251 1.410 -17.096 1.00 84.06 99 THR A C 1
ATOM 773 O O . THR A 1 99 ? 18.388 0.598 -16.760 1.00 84.06 99 THR A O 1
ATOM 776 N N . LYS A 1 100 ? 20.381 1.028 -17.713 1.00 82.31 100 LYS A N 1
ATOM 777 C CA . LYS A 1 100 ? 20.679 -0.373 -18.090 1.00 82.31 100 LYS A CA 1
ATOM 778 C C . LYS A 1 100 ? 20.485 -1.351 -16.919 1.00 82.31 100 LYS A C 1
ATOM 780 O O . LYS A 1 100 ? 19.847 -2.388 -17.063 1.00 82.31 100 LYS A O 1
ATOM 785 N N . LYS A 1 101 ? 20.947 -0.967 -15.719 1.00 80.94 101 LYS A N 1
ATOM 786 C CA . LYS A 1 101 ? 20.776 -1.746 -14.475 1.00 80.94 101 LYS A CA 1
ATOM 787 C C . LYS A 1 101 ? 19.309 -1.923 -14.067 1.00 80.94 101 LYS A C 1
ATOM 789 O O . LYS A 1 101 ? 18.974 -2.910 -13.425 1.00 80.94 101 LYS A O 1
ATOM 794 N N . THR A 1 102 ? 18.443 -0.967 -14.398 1.00 79.19 102 THR A N 1
ATOM 795 C CA . THR A 1 102 ? 17.008 -1.037 -14.086 1.00 79.19 102 THR A CA 1
ATOM 796 C C . THR A 1 102 ? 16.289 -2.015 -15.014 1.00 79.19 102 THR A C 1
ATOM 798 O O . THR A 1 102 ? 15.396 -2.712 -14.549 1.00 79.19 102 THR A O 1
ATOM 801 N N . ILE A 1 103 ? 16.713 -2.113 -16.281 1.00 79.12 103 ILE A N 1
ATOM 802 C CA . ILE A 1 103 ? 16.231 -3.142 -17.213 1.00 79.12 103 ILE A CA 1
ATOM 803 C C . ILE A 1 103 ? 16.702 -4.519 -16.740 1.00 79.12 103 ILE A C 1
ATOM 805 O O . ILE A 1 103 ? 15.869 -5.383 -16.534 1.00 79.12 103 ILE A O 1
ATOM 809 N N . ALA A 1 104 ? 17.990 -4.698 -16.431 1.00 74.56 104 ALA A N 1
ATOM 810 C CA . ALA A 1 104 ? 18.518 -5.988 -15.964 1.00 74.56 104 ALA A CA 1
ATOM 811 C C . ALA A 1 104 ? 17.875 -6.495 -14.655 1.00 74.56 104 ALA A C 1
ATOM 813 O O . ALA A 1 104 ? 17.714 -7.690 -14.459 1.00 74.56 104 ALA A O 1
ATOM 814 N N . LYS A 1 105 ? 17.491 -5.588 -13.747 1.00 74.88 105 LYS A N 1
ATOM 815 C CA . LYS A 1 105 ? 16.751 -5.932 -12.516 1.00 74.88 105 LYS A CA 1
ATOM 816 C C . LYS A 1 105 ? 15.240 -6.048 -12.720 1.00 74.88 105 LYS A C 1
ATOM 818 O O . LYS A 1 105 ? 14.524 -6.398 -11.781 1.00 74.88 105 LYS A O 1
ATOM 823 N N . GLY A 1 106 ? 14.740 -5.656 -13.889 1.00 68.50 106 GLY A N 1
ATOM 824 C CA . GLY A 1 106 ? 13.331 -5.740 -14.225 1.00 68.50 106 GLY A CA 1
ATOM 825 C C . GLY A 1 106 ? 12.892 -7.193 -14.143 1.00 68.50 106 GLY A C 1
ATOM 826 O O . GLY A 1 106 ? 13.424 -8.045 -14.840 1.00 68.50 106 GLY A O 1
ATOM 827 N N . SER A 1 107 ? 11.924 -7.491 -13.280 1.00 60.62 107 SER A N 1
ATOM 828 C CA . SER A 1 107 ? 11.310 -8.816 -13.243 1.00 60.62 107 SER A CA 1
ATOM 829 C C . SER A 1 107 ? 10.458 -9.001 -14.505 1.00 60.62 107 SER A C 1
ATOM 831 O O . SER A 1 107 ? 9.273 -8.654 -14.501 1.00 60.62 10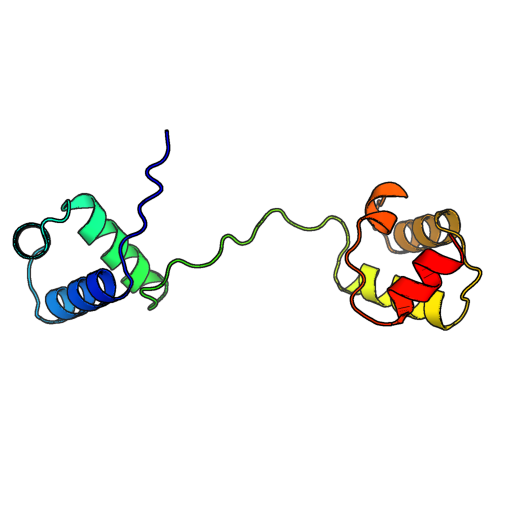7 SER A O 1
ATOM 833 N N . PHE A 1 108 ? 11.058 -9.484 -15.591 1.00 65.38 108 PHE A N 1
ATOM 834 C CA . PHE A 1 108 ? 10.342 -9.879 -16.799 1.00 65.38 108 PHE A CA 1
ATOM 835 C C . PHE A 1 108 ? 9.832 -11.303 -16.594 1.00 65.38 108 PHE A C 1
ATOM 837 O O . PHE A 1 108 ? 10.582 -12.269 -16.665 1.00 65.38 108 PHE A O 1
ATOM 844 N N . THR A 1 109 ? 8.559 -11.442 -16.248 1.00 51.88 109 THR A N 1
ATOM 845 C CA . THR A 1 109 ? 7.935 -12.752 -16.040 1.00 51.88 109 THR A CA 1
ATOM 846 C C . THR A 1 109 ? 7.676 -13.434 -17.385 1.00 51.88 109 THR A C 1
ATOM 848 O O . THR A 1 109 ? 6.935 -12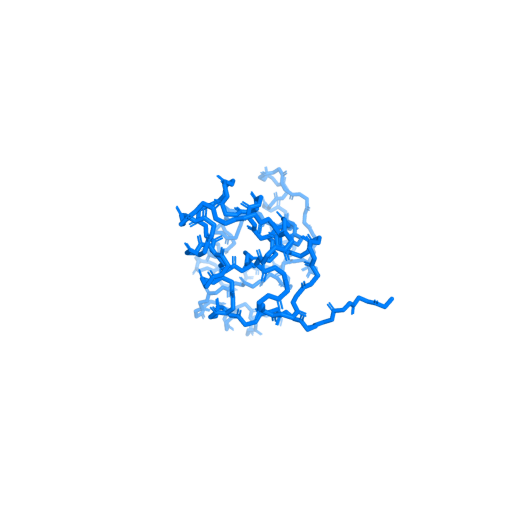.886 -18.200 1.00 51.88 109 THR A O 1
ATOM 851 N N . GLY A 1 110 ? 8.250 -14.623 -17.604 1.00 52.53 110 GLY A N 1
ATOM 852 C CA . GLY A 1 110 ? 7.979 -15.489 -18.763 1.00 52.53 110 GLY A CA 1
ATOM 853 C C . GLY A 1 110 ? 9.235 -16.139 -19.359 1.00 52.53 110 GLY A C 1
ATOM 854 O O . GLY A 1 110 ? 10.352 -15.767 -19.015 1.00 52.53 110 GLY A O 1
ATOM 855 N N . ALA A 1 111 ? 9.049 -17.072 -20.303 1.00 47.69 111 ALA A N 1
ATOM 856 C CA . ALA A 1 111 ? 10.114 -17.816 -21.006 1.00 47.69 111 ALA A CA 1
ATOM 857 C C . ALA A 1 111 ? 11.123 -16.935 -21.786 1.00 47.69 111 ALA A C 1
ATOM 859 O O . ALA A 1 111 ? 12.129 -17.424 -22.291 1.00 47.69 111 ALA A O 1
ATOM 860 N N . ILE A 1 112 ? 10.863 -15.626 -21.868 1.00 50.44 112 ILE A N 1
ATOM 861 C CA . ILE A 1 112 ? 11.717 -14.622 -22.511 1.00 50.44 112 ILE A CA 1
ATOM 862 C C . ILE A 1 112 ? 12.849 -14.160 -21.574 1.00 50.44 112 ILE A C 1
ATOM 864 O O . ILE A 1 112 ? 13.865 -13.690 -22.078 1.00 50.44 112 ILE A O 1
ATOM 868 N N . SER A 1 113 ? 12.743 -14.350 -20.245 1.00 51.06 113 SER A N 1
ATOM 869 C CA . SER A 1 113 ? 13.884 -14.111 -19.337 1.00 51.06 113 SER A CA 1
ATOM 870 C C . SER A 1 113 ? 15.089 -14.934 -19.787 1.00 51.06 113 SER A C 1
ATOM 872 O O . SER A 1 113 ? 16.157 -14.371 -19.963 1.00 51.06 113 SER A O 1
ATOM 874 N N . CYS A 1 114 ? 14.887 -16.209 -20.134 1.00 47.72 114 CYS A N 1
ATOM 875 C CA . CYS A 1 114 ? 15.962 -17.069 -20.612 1.00 47.72 114 CYS A CA 1
ATOM 876 C C . CYS A 1 114 ? 16.623 -16.534 -21.890 1.00 47.72 114 CYS A C 1
ATOM 878 O O . CYS A 1 114 ? 17.832 -16.605 -21.995 1.00 47.72 114 CYS A O 1
ATOM 880 N N . HIS A 1 115 ? 15.887 -15.957 -22.847 1.00 51.03 115 HIS A N 1
ATOM 881 C CA . HIS A 1 115 ? 16.501 -15.378 -24.056 1.00 51.03 115 HIS A CA 1
ATOM 882 C C . HIS A 1 115 ? 17.251 -14.066 -23.781 1.00 51.03 115 HIS A C 1
ATOM 884 O O . HIS A 1 115 ? 18.296 -13.829 -24.382 1.00 51.03 115 HIS A O 1
ATOM 890 N N . ILE A 1 116 ? 16.748 -13.242 -22.853 1.00 52.78 116 ILE A N 1
ATOM 891 C CA . ILE A 1 116 ? 17.441 -12.037 -22.373 1.00 52.78 116 ILE A CA 1
ATOM 892 C C . ILE A 1 116 ? 18.716 -12.428 -21.621 1.00 52.78 116 ILE A C 1
ATOM 894 O O . ILE A 1 116 ? 19.734 -11.784 -21.809 1.00 52.78 116 ILE A O 1
ATOM 898 N N . ASP A 1 117 ? 18.680 -13.484 -20.811 1.00 51.28 117 ASP A N 1
ATOM 899 C CA . ASP A 1 117 ? 19.819 -13.959 -20.020 1.00 51.28 117 ASP A CA 1
ATOM 900 C C . ASP A 1 117 ? 20.826 -14.786 -20.858 1.00 51.28 117 ASP A C 1
ATOM 902 O O . ASP A 1 117 ? 21.991 -14.868 -20.490 1.00 51.28 117 ASP A O 1
ATOM 906 N N . ILE A 1 118 ? 20.407 -15.388 -21.984 1.00 48.19 118 ILE A N 1
ATOM 907 C CA . ILE A 1 118 ? 21.263 -16.197 -22.886 1.00 48.19 118 ILE A CA 1
ATOM 908 C C . ILE A 1 118 ? 22.016 -15.335 -23.918 1.00 48.19 118 ILE A C 1
ATOM 910 O O . ILE A 1 118 ? 23.091 -15.729 -24.364 1.00 48.19 118 ILE A O 1
ATOM 914 N N . ILE A 1 119 ? 21.474 -14.178 -24.319 1.00 50.22 119 ILE A N 1
ATOM 915 C CA . ILE A 1 119 ? 22.102 -13.277 -25.310 1.00 50.22 119 ILE A CA 1
ATOM 916 C C . ILE A 1 119 ? 22.881 -12.120 -24.641 1.00 50.22 119 ILE A C 1
ATOM 918 O O . ILE A 1 119 ? 23.638 -11.429 -25.325 1.00 50.22 119 ILE A O 1
ATOM 922 N N . MET A 1 120 ? 22.742 -11.905 -23.323 1.00 51.31 120 MET A N 1
ATOM 923 C CA . MET A 1 120 ? 23.334 -10.769 -22.588 1.00 51.31 120 MET A CA 1
ATOM 924 C C . MET A 1 120 ? 24.463 -11.110 -21.626 1.00 51.31 120 MET A C 1
ATOM 926 O O . MET A 1 120 ? 24.277 -12.018 -20.793 1.00 51.31 120 MET A O 1
#

InterPro domains:
  IPR009057 Homedomain-like superfamily [SSF46689] (4-103)
  IPR036388 Winged helix-like DNA-binding domain superfamily [G3DSA:1.10.10.10] (1-53)
  IPR057667 Sleeping Beauty transposase, HTH domain [PF25787] (1-52)

Mean predicted aligned error: 10.99 Å

Solvent-accessible surface area (backbone atoms only — not comparable to full-atom values): 7530 Å² total; per-residue (Å²): 136,82,87,80,79,72,79,55,64,70,62,45,50,50,53,51,52,47,45,73,73,68,53,53,57,65,59,54,14,65,76,69,76,43,57,46,70,55,52,51,51,51,52,53,45,29,74,74,68,74,46,75,70,82,75,76,76,88,68,79,85,70,91,66,50,75,67,56,51,52,53,52,55,49,49,44,70,78,38,63,85,66,51,66,66,56,55,38,50,53,36,42,76,73,75,42,91,64,52,66,70,55,58,74,66,47,86,63,88,58,85,59,44,58,51,56,61,71,72,99

Nearest PDB structures (foldseek):
  6pax-assembly1_A  TM=6.890E-01  e=2.128E-04  Homo sapiens
  1mdm-assembly1_A  TM=6.152E-01  e=4.321E-04  Homo sapiens
  1pdn-assembly1_C  TM=5.156E-01  e=2.755E-03  Drosophila melanogaster
  2lvs-assembly1_A  TM=4.104E-01  e=8.076E-02  Hyperthermus butylicus DSM 5456
  2cfx-assembly1_C  TM=5.972E-01  e=1.803E+00  Bacillus subtilis

Secondary structure (DSSP, 8-state):
-----PPPHHHHHHHHHHHHTT--HHHHHHHHT--HHHHHHHHHHHHHHS--SPPPP--SPPSS-HHHHHHHHHHHHH-TT--HHHHHHHHHHTT----HHHHHTS---STHHHHHHHH-

Organism: Synaphobranchus kaupii (NCBI:txid118154)